Protein AF-A0A9D5YPJ3-F1 (afdb_monomer_lite)

Foldseek 3Di:
DDPDDCPCVVQWDAFPNDIDGCPPLLNQLLVLLLVLLVLLVQLLVFFDDPVLVVVNVVSSVLSVQVSCVSRPNHDHDLDLVVLVVLLVVLPVVLDDDDDDDDQQGSSLNSLLVSLVSLVVSLVSQVPDPPHDVSSNVSSVSVSSSSNSSSSSSSD

Secondary structure (DSSP, 8-state):
--S--STTTTSEEEETTEEEETTSHHHHHHHHHHHHHHHHHHHHHH--SHHHHHHHHHHHHHHHHHHHHHTTSS------HHHHHHHHHHHHHH-S--S-----SHHHHHHHHHHHHHHHHHHHHHT-TTS-HHHHHHHHHHHHHHHHHHHHHT-

Sequence (155 aa):
MKIYTKKGDEGYSDILKKRVRKDDEIFNLVGTIDKLSSSLNFARIEAEKTEIKEEILKLQKDLVSLNGFISGYSSFLCDVSFFEERIDYYTSEAGSFEGFSFAGTKAGAYIDFARCICREAERCAVGIDYIDIGVIKYLNRMSDYLYMLSKYVDM

pLDDT: mean 94.47, std 7.43, range [57.56, 98.88]

Structure (mmCIF, N/CA/C/O backbone):
data_AF-A0A9D5YPJ3-F1
#
_entry.id   AF-A0A9D5YPJ3-F1
#
loop_
_atom_site.group_PDB
_atom_site.id
_atom_site.type_symbol
_atom_site.label_atom_id
_atom_site.label_alt_id
_atom_site.label_comp_id
_atom_site.label_asym_id
_atom_site.label_entity_id
_atom_site.label_seq_id
_atom_site.pdbx_PDB_ins_code
_atom_site.Cartn_x
_atom_site.Cartn_y
_atom_site.Cartn_z
_atom_site.occupancy
_atom_site.B_iso_or_equiv
_atom_site.auth_seq_id
_a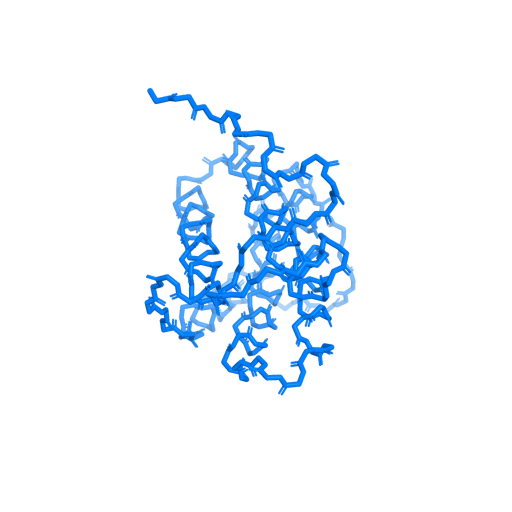tom_site.auth_comp_id
_atom_site.auth_asym_id
_atom_site.auth_atom_id
_atom_site.pdbx_PDB_model_num
ATOM 1 N N . MET A 1 1 ? 21.764 17.883 -0.459 1.00 69.50 1 MET A N 1
ATOM 2 C CA . MET A 1 1 ? 21.560 17.038 -1.659 1.00 69.50 1 MET A CA 1
ATOM 3 C C . MET A 1 1 ? 20.520 17.723 -2.541 1.00 69.50 1 MET A C 1
ATOM 5 O O . MET A 1 1 ? 19.502 18.132 -1.999 1.00 69.50 1 MET A O 1
ATOM 9 N N . LYS A 1 2 ? 20.771 17.954 -3.840 1.00 74.75 2 LYS A N 1
ATOM 10 C CA . LYS A 1 2 ? 19.738 18.520 -4.733 1.00 74.75 2 LYS A CA 1
ATOM 11 C C . LYS A 1 2 ? 18.737 17.420 -5.086 1.00 74.75 2 LYS A C 1
ATOM 13 O O . LYS A 1 2 ? 19.157 16.366 -5.546 1.00 74.75 2 LYS A O 1
ATOM 18 N N . ILE A 1 3 ? 17.451 17.680 -4.863 1.00 85.06 3 ILE A N 1
ATOM 19 C CA . ILE A 1 3 ? 16.375 16.712 -5.128 1.00 85.06 3 ILE A CA 1
ATOM 20 C C . ILE A 1 3 ? 16.050 16.651 -6.631 1.00 85.06 3 ILE A C 1
ATOM 22 O O . ILE A 1 3 ? 15.874 15.571 -7.182 1.00 85.06 3 ILE A O 1
ATOM 26 N N . TYR A 1 4 ? 16.025 17.791 -7.329 1.00 88.75 4 TYR A N 1
ATOM 27 C CA . TYR A 1 4 ? 15.744 17.830 -8.767 1.00 88.75 4 TYR A CA 1
ATOM 28 C C . TYR A 1 4 ? 17.015 17.609 -9.605 1.00 88.75 4 TYR A C 1
ATOM 30 O O . TYR A 1 4 ? 18.044 18.249 -9.382 1.00 88.75 4 TYR A O 1
ATOM 38 N N . THR A 1 5 ? 16.930 16.727 -10.607 1.00 91.31 5 THR A N 1
ATOM 39 C CA . THR A 1 5 ? 18.044 16.403 -11.524 1.00 91.31 5 THR A CA 1
ATOM 40 C C . THR A 1 5 ? 17.785 16.798 -12.977 1.00 91.31 5 THR A C 1
ATOM 42 O O . THR A 1 5 ? 18.719 16.768 -13.772 1.00 91.31 5 THR A O 1
ATOM 45 N N . LYS A 1 6 ? 16.537 17.143 -13.335 1.00 92.62 6 LYS A N 1
ATOM 46 C CA . LYS A 1 6 ? 16.052 17.403 -14.709 1.00 92.62 6 LYS A CA 1
ATOM 47 C C . LYS A 1 6 ? 16.157 16.229 -15.691 1.00 92.62 6 LYS A C 1
ATOM 49 O O . LYS A 1 6 ? 15.661 16.306 -16.807 1.00 92.62 6 LYS A O 1
ATOM 54 N N . LYS A 1 7 ? 16.729 15.090 -15.278 1.00 90.69 7 LYS A N 1
ATOM 55 C CA . LYS A 1 7 ? 16.824 13.886 -16.120 1.00 90.69 7 LYS A CA 1
ATOM 56 C C . LYS A 1 7 ? 15.455 13.337 -16.519 1.00 90.69 7 LYS A C 1
ATOM 58 O O . LYS A 1 7 ? 15.380 12.596 -17.485 1.00 90.69 7 LYS A O 1
ATOM 63 N N . GLY A 1 8 ? 14.398 13.645 -15.773 1.00 93.50 8 GLY A N 1
ATOM 64 C CA . GLY A 1 8 ? 13.050 13.162 -16.062 1.00 93.50 8 GLY A CA 1
ATOM 65 C C . GLY A 1 8 ? 12.190 14.100 -16.907 1.00 93.50 8 GLY A C 1
ATOM 66 O O . GLY A 1 8 ? 11.013 13.788 -17.096 1.00 93.50 8 GLY A O 1
ATOM 67 N N . ASP A 1 9 ? 12.729 15.235 -17.362 1.00 96.31 9 ASP A N 1
ATOM 68 C CA . ASP A 1 9 ? 11.954 16.293 -18.030 1.00 96.31 9 ASP A CA 1
ATOM 69 C C . ASP A 1 9 ? 11.493 15.868 -19.436 1.00 96.31 9 ASP A C 1
ATOM 71 O O . ASP A 1 9 ? 10.465 16.325 -19.918 1.00 96.31 9 ASP A O 1
ATOM 75 N N . GLU A 1 10 ? 12.187 14.908 -20.051 1.00 96.38 10 GLU A N 1
ATOM 76 C CA . GLU A 1 10 ? 11.818 14.306 -21.342 1.00 96.38 10 GLU A CA 1
ATOM 77 C C . GLU A 1 10 ? 10.742 13.207 -21.216 1.00 96.38 10 GLU A C 1
ATOM 79 O O . GLU A 1 10 ? 10.426 12.533 -22.192 1.00 96.38 10 GLU A O 1
ATOM 84 N N . GLY A 1 11 ? 10.193 12.983 -20.016 1.00 96.50 11 GLY A N 1
ATOM 85 C CA . GLY A 1 11 ? 9.154 11.972 -19.779 1.00 96.50 11 GLY A CA 1
ATOM 86 C C . GLY A 1 11 ? 9.674 10.557 -19.498 1.00 96.50 11 GLY A C 1
ATOM 87 O O . GLY A 1 11 ? 8.884 9.618 -19.462 1.00 96.50 11 GLY A O 1
ATOM 88 N N . TYR A 1 12 ? 10.976 10.396 -19.248 1.00 97.25 12 TYR A N 1
ATOM 89 C CA . TYR A 1 12 ? 11.615 9.112 -18.930 1.00 97.25 12 TYR A CA 1
ATOM 90 C C . TYR A 1 12 ? 12.088 9.053 -17.476 1.00 97.25 12 TYR A C 1
ATOM 92 O O . TYR A 1 12 ? 12.307 10.083 -16.836 1.00 97.25 12 TYR A O 1
ATOM 100 N N . SER A 1 13 ? 12.268 7.849 -16.948 1.00 96.06 13 SER A N 1
ATOM 101 C CA . SER A 1 13 ? 12.874 7.611 -15.640 1.00 96.06 13 SER A CA 1
ATOM 102 C C . SER A 1 13 ? 13.590 6.259 -15.618 1.00 96.06 13 SER A C 1
ATOM 104 O O . SER A 1 13 ? 13.344 5.401 -16.467 1.00 96.06 13 SER A O 1
ATOM 106 N N . ASP A 1 14 ? 14.509 6.091 -14.671 1.00 94.38 14 ASP A N 1
ATOM 107 C CA . ASP A 1 14 ? 15.318 4.881 -14.547 1.00 94.38 14 ASP A CA 1
ATOM 108 C C . ASP A 1 14 ? 14.695 3.939 -13.495 1.00 94.38 14 ASP A C 1
ATOM 110 O O . ASP A 1 14 ? 14.351 4.381 -12.400 1.00 94.38 14 ASP A O 1
ATOM 114 N N . ILE A 1 15 ? 14.542 2.653 -13.819 1.00 93.75 15 ILE A N 1
ATOM 115 C CA . ILE A 1 15 ? 14.041 1.585 -12.934 1.00 93.75 15 ILE A CA 1
ATOM 116 C C . ILE A 1 15 ? 14.581 0.231 -13.414 1.00 93.75 15 ILE A C 1
ATOM 118 O O . ILE A 1 15 ? 14.810 0.056 -14.610 1.00 93.75 15 ILE A O 1
ATOM 122 N N . LEU A 1 16 ? 14.853 -0.726 -12.515 1.00 88.50 16 LEU A N 1
ATOM 123 C CA . LEU A 1 16 ? 15.400 -2.046 -12.888 1.00 88.50 16 LEU A CA 1
ATOM 124 C C . LEU A 1 16 ? 16.660 -1.967 -13.781 1.00 88.50 16 LEU A C 1
ATOM 126 O O . LEU A 1 16 ? 16.867 -2.790 -14.673 1.00 88.50 16 LEU A O 1
ATOM 130 N N . LYS A 1 17 ? 17.509 -0.951 -13.558 1.00 88.12 17 LYS A N 1
ATOM 131 C CA . LYS A 1 17 ? 18.706 -0.639 -14.375 1.00 88.12 17 LYS A CA 1
ATOM 132 C C . LYS A 1 17 ? 18.406 -0.328 -15.854 1.00 88.12 17 LYS A C 1
ATOM 134 O O . LYS A 1 17 ? 19.312 -0.375 -16.684 1.00 88.12 17 LYS A O 1
ATOM 139 N N . LYS A 1 18 ? 17.161 0.005 -16.189 1.00 91.69 18 LYS A N 1
ATOM 140 C CA . LYS A 1 18 ? 16.709 0.425 -17.520 1.00 91.69 18 LYS A CA 1
ATOM 141 C C . LYS A 1 18 ? 16.131 1.833 -17.449 1.00 91.69 18 LYS A C 1
ATOM 143 O O . LYS A 1 18 ? 15.671 2.262 -16.398 1.00 91.69 18 LYS A O 1
ATOM 148 N N . ARG A 1 19 ? 16.134 2.537 -18.579 1.00 95.06 19 ARG A N 1
ATOM 149 C CA . ARG A 1 19 ? 15.486 3.840 -18.737 1.00 95.06 19 ARG A CA 1
ATOM 150 C C . ARG A 1 19 ? 14.233 3.661 -19.576 1.00 95.06 19 ARG A C 1
ATOM 152 O O . ARG A 1 19 ? 14.339 3.295 -20.744 1.00 95.06 19 ARG A O 1
ATOM 159 N N . VAL A 1 20 ? 13.070 3.893 -18.983 1.00 95.94 20 VAL A N 1
ATOM 160 C CA . VAL A 1 20 ? 11.764 3.684 -19.628 1.00 95.94 20 VAL A CA 1
ATOM 161 C C . VAL A 1 20 ? 10.901 4.935 -19.489 1.00 95.94 20 VAL A C 1
ATOM 163 O O . VAL A 1 20 ? 11.250 5.864 -18.752 1.00 95.94 20 VAL A O 1
ATOM 166 N N . ARG A 1 21 ? 9.814 5.019 -20.258 1.00 97.50 21 ARG A N 1
ATOM 167 C CA . ARG A 1 21 ? 8.886 6.151 -20.161 1.00 97.50 21 ARG A CA 1
ATOM 168 C C . ARG A 1 21 ? 8.161 6.115 -18.817 1.00 97.50 21 ARG A C 1
ATOM 170 O O . ARG A 1 21 ? 7.931 5.048 -18.267 1.00 97.50 21 ARG A O 1
ATOM 177 N N . LYS A 1 22 ? 7.776 7.276 -18.290 1.00 97.31 22 LYS A N 1
ATOM 178 C CA . LYS A 1 22 ? 7.065 7.384 -17.003 1.00 97.31 22 LYS A CA 1
ATOM 179 C C . LYS A 1 22 ? 5.649 6.794 -17.015 1.00 97.31 22 LYS A C 1
ATOM 181 O O . LYS A 1 22 ? 5.091 6.612 -15.942 1.00 97.31 22 LYS A O 1
ATOM 186 N N . ASP A 1 23 ? 5.080 6.536 -18.191 1.00 96.56 23 ASP A N 1
ATOM 187 C CA . ASP A 1 23 ? 3.781 5.879 -18.376 1.00 96.56 23 ASP A CA 1
ATOM 188 C C . ASP A 1 23 ? 3.883 4.353 -18.548 1.00 96.56 23 ASP A C 1
ATOM 190 O O . ASP A 1 23 ? 2.859 3.701 -18.743 1.00 96.56 23 ASP A O 1
ATOM 194 N N . ASP A 1 24 ? 5.090 3.782 -18.452 1.00 97.19 24 ASP A N 1
ATOM 195 C CA . ASP A 1 24 ? 5.299 2.333 -18.402 1.00 97.19 24 ASP A CA 1
ATOM 196 C C . ASP A 1 24 ? 4.539 1.709 -17.217 1.00 97.19 24 ASP A C 1
ATOM 198 O O . ASP A 1 24 ? 4.433 2.301 -16.136 1.00 97.19 24 ASP A O 1
ATOM 202 N N . GLU A 1 25 ? 4.014 0.499 -17.413 1.00 97.31 25 GLU A N 1
ATOM 203 C CA . GLU A 1 25 ? 3.199 -0.221 -16.430 1.00 97.31 25 GLU A CA 1
ATOM 204 C C . GLU A 1 25 ? 3.903 -0.356 -15.077 1.00 97.31 25 GLU A C 1
ATOM 206 O O . GLU A 1 25 ? 3.260 -0.212 -14.033 1.00 97.31 25 GLU A O 1
ATOM 211 N N . ILE A 1 26 ? 5.232 -0.519 -15.074 1.00 97.19 26 ILE A N 1
ATOM 212 C CA . ILE A 1 26 ? 6.004 -0.603 -13.831 1.00 97.19 26 ILE A CA 1
ATOM 213 C C . ILE A 1 26 ? 5.912 0.682 -13.004 1.00 97.19 26 ILE A C 1
ATOM 215 O O . ILE A 1 26 ? 5.817 0.616 -11.778 1.00 97.19 26 ILE A O 1
ATOM 219 N N . PHE A 1 27 ? 5.892 1.852 -13.653 1.00 97.62 27 PHE A N 1
ATOM 220 C CA . PHE A 1 27 ? 5.759 3.140 -12.974 1.00 97.62 27 PHE A CA 1
ATOM 221 C C . PHE A 1 27 ? 4.337 3.381 -12.478 1.00 97.62 27 PHE A C 1
ATOM 223 O O . PHE A 1 27 ? 4.170 3.948 -11.395 1.00 97.62 27 PHE A O 1
ATOM 230 N N . ASN A 1 28 ? 3.329 2.880 -13.196 1.00 97.75 28 ASN A N 1
ATOM 231 C CA . ASN A 1 28 ? 1.956 2.865 -12.694 1.00 97.75 28 ASN A CA 1
ATOM 232 C C . ASN A 1 28 ? 1.851 2.018 -11.418 1.00 97.75 28 ASN A C 1
ATOM 234 O O . ASN A 1 28 ? 1.246 2.467 -10.443 1.00 97.75 28 ASN A O 1
ATOM 238 N N . LEU A 1 29 ? 2.494 0.845 -11.372 1.00 98.50 29 LEU A N 1
ATOM 239 C CA . LEU A 1 29 ? 2.529 0.010 -10.171 1.00 98.50 29 LEU A CA 1
ATOM 240 C C . LEU A 1 29 ? 3.227 0.713 -8.999 1.00 98.50 29 LEU A C 1
ATOM 242 O O . LEU A 1 29 ? 2.599 0.918 -7.957 1.00 98.50 29 LEU A O 1
ATOM 246 N N . VAL A 1 30 ? 4.495 1.120 -9.152 1.00 97.94 30 VAL A N 1
ATOM 247 C CA . VAL A 1 30 ? 5.244 1.707 -8.022 1.00 97.94 30 VAL A CA 1
ATOM 248 C C . VAL A 1 30 ? 4.654 3.041 -7.563 1.00 97.94 30 VAL A C 1
ATOM 250 O O . VAL A 1 30 ? 4.639 3.333 -6.366 1.00 97.94 30 VAL A O 1
ATOM 253 N N . GLY A 1 31 ? 4.097 3.826 -8.491 1.00 98.44 31 GLY A N 1
ATOM 254 C CA . GLY A 1 31 ? 3.380 5.060 -8.178 1.00 98.44 31 GLY A CA 1
ATOM 255 C C . GLY A 1 31 ? 2.071 4.802 -7.431 1.00 98.44 31 GLY A C 1
ATOM 256 O O . GLY A 1 31 ? 1.739 5.531 -6.498 1.00 98.44 31 GLY A O 1
ATOM 257 N N . THR A 1 32 ? 1.342 3.736 -7.771 1.00 98.81 32 THR A N 1
ATOM 258 C CA . THR A 1 32 ? 0.104 3.373 -7.061 1.00 98.81 32 THR A CA 1
ATOM 259 C C . THR A 1 32 ? 0.392 2.829 -5.661 1.00 98.81 32 THR A C 1
ATOM 261 O O . THR A 1 32 ? -0.338 3.151 -4.724 1.00 98.81 32 THR A O 1
ATOM 264 N N . ILE A 1 33 ? 1.485 2.082 -5.475 1.00 98.75 33 ILE A N 1
ATOM 265 C CA . ILE A 1 33 ? 1.956 1.650 -4.148 1.00 98.75 33 ILE A CA 1
ATOM 266 C C . ILE A 1 33 ? 2.396 2.853 -3.295 1.00 98.75 33 ILE A C 1
ATOM 268 O O . ILE A 1 33 ? 2.081 2.916 -2.105 1.00 98.75 33 ILE A O 1
ATOM 272 N N . ASP A 1 34 ? 3.063 3.844 -3.889 1.00 98.62 34 ASP A N 1
ATOM 273 C CA . ASP A 1 34 ? 3.437 5.082 -3.190 1.00 98.62 34 ASP A CA 1
ATOM 274 C C . ASP A 1 34 ? 2.200 5.905 -2.781 1.00 98.62 34 ASP A C 1
ATOM 276 O O . ASP A 1 34 ? 2.079 6.373 -1.642 1.00 98.62 34 ASP A O 1
ATOM 280 N N . LYS A 1 35 ? 1.207 5.983 -3.678 1.00 98.81 35 LYS A N 1
ATOM 281 C CA . LYS A 1 35 ? -0.116 6.563 -3.407 1.00 98.81 35 LYS A CA 1
ATOM 282 C C . LYS A 1 35 ? -0.822 5.838 -2.258 1.00 98.81 35 LYS A C 1
ATOM 284 O O . LYS A 1 35 ? -1.375 6.501 -1.380 1.00 98.81 35 LYS A O 1
ATOM 289 N N . LEU A 1 36 ? -0.772 4.503 -2.221 1.00 98.81 36 LEU A N 1
ATOM 290 C CA . LEU A 1 36 ? -1.328 3.698 -1.130 1.00 98.81 36 LEU A CA 1
ATOM 291 C C . LEU A 1 36 ? -0.671 4.056 0.208 1.00 98.81 36 LEU A C 1
ATOM 293 O O . LEU A 1 36 ? -1.372 4.413 1.156 1.00 98.81 36 LEU A O 1
ATOM 297 N N . SER A 1 37 ? 0.662 4.021 0.269 1.00 98.56 37 SER A N 1
ATOM 298 C CA . SER A 1 37 ? 1.421 4.331 1.488 1.00 98.56 37 SER A CA 1
ATOM 299 C C . SER A 1 37 ? 1.139 5.748 1.996 1.00 98.56 37 SER A C 1
ATOM 301 O O . SER A 1 37 ? 0.917 5.964 3.190 1.00 98.56 37 SER A O 1
ATOM 303 N N . SER A 1 38 ? 1.053 6.715 1.081 1.00 98.38 38 SER A N 1
ATOM 304 C CA . SER A 1 38 ? 0.695 8.098 1.402 1.00 98.38 38 SER A CA 1
ATOM 305 C C . SER A 1 38 ? -0.737 8.216 1.931 1.00 98.38 38 SER A C 1
ATOM 307 O O . SER A 1 38 ? -0.971 8.899 2.928 1.00 98.38 38 SER A O 1
ATOM 309 N N . SER A 1 39 ? -1.697 7.519 1.311 1.00 98.56 39 SER A N 1
ATOM 310 C CA . SER A 1 39 ? -3.110 7.561 1.712 1.00 98.56 39 SER A CA 1
ATOM 311 C C . SER A 1 39 ? -3.352 7.004 3.119 1.00 98.56 39 SER A C 1
ATOM 313 O O . SER A 1 39 ? -4.154 7.553 3.874 1.00 98.56 39 SER A O 1
ATOM 315 N N . LEU A 1 40 ? -2.589 5.983 3.518 1.00 98.56 40 LEU A N 1
ATOM 316 C CA . LEU A 1 40 ? -2.647 5.398 4.858 1.00 98.56 40 LEU A CA 1
ATOM 317 C C . LEU A 1 40 ? -2.277 6.398 5.962 1.00 98.56 40 LEU A C 1
ATOM 319 O O . LEU A 1 40 ? -2.741 6.270 7.095 1.00 98.56 40 LEU A O 1
ATOM 323 N N . ASN A 1 41 ? -1.493 7.434 5.651 1.00 98.25 41 ASN A N 1
ATOM 324 C CA . ASN A 1 41 ? -1.124 8.433 6.647 1.00 98.25 41 ASN A CA 1
ATOM 325 C C . ASN A 1 41 ? -2.334 9.231 7.159 1.00 98.25 41 ASN A C 1
ATOM 327 O O . ASN A 1 41 ? -2.354 9.607 8.329 1.00 98.25 41 ASN A O 1
ATOM 331 N N . PHE A 1 42 ? -3.351 9.461 6.320 1.00 98.19 42 PHE A N 1
ATOM 332 C CA . PHE A 1 42 ? -4.578 10.137 6.754 1.00 98.19 42 PHE A CA 1
ATOM 333 C C . PHE A 1 42 ? -5.307 9.320 7.825 1.00 98.19 42 PHE A C 1
ATOM 335 O O . PHE A 1 42 ? -5.656 9.855 8.874 1.00 98.19 42 PHE A O 1
ATOM 342 N N . ALA A 1 43 ? -5.435 8.006 7.616 1.00 97.88 43 ALA A N 1
ATOM 343 C CA . ALA A 1 43 ? -5.994 7.099 8.614 1.00 97.88 43 ALA A CA 1
ATOM 344 C C . ALA A 1 43 ? -5.174 7.094 9.909 1.00 97.88 43 ALA A C 1
ATOM 346 O O . ALA A 1 43 ? -5.730 7.158 11.000 1.00 97.88 43 ALA A O 1
ATOM 347 N N . ARG A 1 44 ? -3.842 7.067 9.796 1.00 98.25 44 ARG A N 1
ATOM 348 C CA . ARG A 1 44 ? -2.938 7.046 10.953 1.00 98.25 44 ARG A CA 1
ATOM 349 C C . ARG A 1 44 ? -3.041 8.299 11.824 1.00 98.25 44 ARG A C 1
ATOM 351 O O . ARG A 1 44 ? -2.900 8.200 13.042 1.00 98.25 44 ARG A O 1
ATOM 358 N N . ILE A 1 45 ? -3.240 9.467 11.214 1.00 98.06 45 ILE A N 1
ATOM 359 C CA . ILE A 1 45 ? -3.412 10.732 11.940 1.00 98.06 45 ILE A CA 1
ATOM 360 C C . ILE A 1 45 ? -4.730 10.725 12.722 1.00 98.06 45 ILE A C 1
ATOM 362 O O . ILE A 1 45 ? -4.733 11.112 13.888 1.00 98.06 45 ILE A O 1
ATOM 366 N N . GLU A 1 46 ? -5.814 10.256 12.100 1.00 97.94 46 GLU A N 1
ATOM 367 C CA . GLU A 1 46 ? -7.151 10.247 12.709 1.00 97.94 46 GLU A CA 1
ATOM 368 C C . GLU A 1 46 ? -7.393 9.079 13.672 1.00 97.94 46 GLU A C 1
ATOM 370 O O . GLU A 1 46 ? -8.314 9.147 14.478 1.00 97.94 46 GLU A O 1
ATOM 375 N N . ALA A 1 47 ? -6.609 8.001 13.596 1.00 96.69 47 ALA A N 1
ATOM 376 C CA . ALA A 1 47 ? -6.760 6.866 14.499 1.00 96.69 47 ALA A CA 1
ATOM 377 C C . ALA A 1 47 ? -6.615 7.307 15.967 1.00 96.69 47 ALA A C 1
ATOM 379 O O . ALA A 1 47 ? -5.744 8.109 16.313 1.00 96.69 47 ALA A O 1
ATOM 380 N N . GLU A 1 48 ? -7.432 6.754 16.858 1.00 94.62 48 GLU A N 1
ATOM 381 C CA . GLU A 1 48 ? -7.350 7.061 18.291 1.00 94.62 48 GLU A CA 1
ATOM 382 C C . GLU A 1 48 ? -6.403 6.096 19.010 1.00 94.62 48 GLU A C 1
ATOM 384 O O . GLU A 1 48 ? -5.493 6.522 19.726 1.00 94.62 48 GLU A O 1
ATOM 389 N N . LYS A 1 49 ? -6.566 4.792 18.754 1.00 95.75 49 LYS A N 1
ATOM 390 C CA . LYS A 1 49 ? -5.799 3.720 19.398 1.00 95.75 49 LYS A CA 1
ATOM 391 C C . LYS A 1 49 ? -4.355 3.674 18.875 1.00 95.75 49 LYS A C 1
ATOM 393 O O . LYS A 1 49 ? -4.119 3.630 17.666 1.00 95.75 49 LYS A O 1
ATOM 398 N N . THR A 1 50 ? -3.378 3.640 19.786 1.00 97.25 50 THR A N 1
ATOM 399 C CA . THR A 1 50 ? -1.943 3.565 19.445 1.00 97.25 50 THR A CA 1
ATOM 400 C C . THR A 1 50 ? -1.604 2.314 18.637 1.00 97.25 50 THR A C 1
ATOM 402 O O . THR A 1 50 ? -0.867 2.421 17.661 1.00 97.25 50 THR A O 1
ATOM 405 N N . GLU A 1 51 ? -2.203 1.168 18.974 1.00 97.06 51 GLU A N 1
ATOM 406 C CA . GLU A 1 51 ? -2.023 -0.098 18.245 1.00 97.06 51 GLU A CA 1
ATOM 407 C C . GLU A 1 51 ? -2.311 0.062 16.742 1.00 97.06 51 GLU A C 1
ATOM 409 O O . GLU A 1 51 ? -1.505 -0.325 15.900 1.00 97.06 51 GLU A O 1
ATOM 414 N N . ILE A 1 52 ? -3.390 0.767 16.390 1.00 97.44 52 ILE A N 1
ATOM 415 C CA . ILE A 1 52 ? -3.785 0.993 14.998 1.00 97.44 52 ILE A CA 1
ATOM 416 C C . ILE A 1 52 ? -2.795 1.918 14.289 1.00 97.44 52 ILE A C 1
ATOM 418 O O . ILE A 1 52 ? -2.459 1.706 13.124 1.00 97.44 52 ILE A O 1
ATOM 422 N N . LYS A 1 53 ? -2.262 2.928 14.986 1.00 98.50 53 LYS A N 1
ATOM 423 C CA . LYS A 1 53 ? -1.226 3.810 14.423 1.00 98.50 53 LYS A CA 1
ATOM 424 C C . LYS A 1 53 ? 0.064 3.065 14.116 1.00 98.50 53 LYS A C 1
ATOM 426 O O . LYS A 1 53 ? 0.751 3.419 13.153 1.00 98.50 53 LYS A O 1
ATOM 431 N N . GLU A 1 54 ? 0.421 2.107 14.961 1.00 98.44 54 GLU A N 1
ATOM 432 C CA . GLU A 1 54 ? 1.616 1.284 14.811 1.00 98.44 54 GLU A CA 1
ATOM 433 C C . GLU A 1 54 ? 1.450 0.271 13.683 1.00 98.44 54 GLU A C 1
ATOM 435 O O . GLU A 1 54 ? 2.343 0.164 12.840 1.00 98.44 54 GLU A O 1
ATOM 440 N N . GLU A 1 55 ? 0.291 -0.383 13.595 1.00 98.31 55 GLU A N 1
ATOM 441 C CA . GLU A 1 55 ? -0.031 -1.270 12.479 1.00 98.31 55 GLU A CA 1
ATOM 442 C C . GLU A 1 55 ? -0.023 -0.516 11.148 1.00 98.31 55 GLU A C 1
ATOM 444 O O . GLU A 1 55 ? 0.687 -0.918 10.229 1.00 98.31 55 GLU A O 1
ATOM 449 N N . ILE A 1 56 ? -0.691 0.641 11.049 1.00 98.62 56 ILE A N 1
ATOM 450 C CA . ILE A 1 56 ? -0.664 1.446 9.819 1.00 98.62 56 ILE A CA 1
ATOM 451 C C . ILE A 1 56 ? 0.770 1.880 9.473 1.00 98.62 56 ILE A C 1
ATOM 453 O O . ILE A 1 56 ? 1.171 1.821 8.310 1.00 98.62 56 ILE A O 1
ATOM 457 N N . LEU A 1 57 ? 1.580 2.273 10.462 1.00 98.56 57 LEU A N 1
ATOM 458 C CA . LEU A 1 57 ? 2.982 2.626 10.221 1.00 98.56 57 LEU A CA 1
ATOM 459 C C . LEU A 1 57 ? 3.800 1.434 9.704 1.00 98.56 57 LEU A C 1
ATOM 461 O O . LEU A 1 57 ? 4.671 1.623 8.852 1.00 98.56 57 LEU A O 1
ATOM 465 N N . LYS A 1 58 ? 3.541 0.222 10.209 1.00 98.38 58 LYS A N 1
ATOM 466 C CA . LYS A 1 58 ? 4.143 -1.010 9.685 1.00 98.38 58 LYS A CA 1
ATOM 467 C C . LYS A 1 58 ? 3.788 -1.179 8.208 1.00 98.38 58 LYS A C 1
ATOM 469 O O . LYS A 1 58 ? 4.701 -1.311 7.401 1.00 98.38 58 LYS A O 1
ATOM 474 N N . LEU A 1 59 ? 2.509 -1.058 7.839 1.00 98.44 59 LEU A N 1
ATOM 475 C CA . LEU A 1 59 ? 2.073 -1.147 6.437 1.00 98.44 59 LEU A CA 1
ATOM 476 C C . LEU A 1 59 ? 2.800 -0.140 5.543 1.00 98.44 59 LEU A C 1
ATOM 478 O O . LEU A 1 59 ? 3.274 -0.497 4.471 1.00 98.44 59 LEU A O 1
ATOM 482 N N . GLN A 1 60 ? 2.928 1.115 5.981 1.00 98.69 60 GLN A N 1
ATOM 483 C CA . GLN A 1 60 ? 3.628 2.145 5.208 1.00 98.69 60 GLN A CA 1
ATOM 484 C C . GLN A 1 60 ? 5.101 1.782 4.969 1.00 98.69 60 GLN A C 1
ATOM 486 O O . GLN A 1 60 ? 5.606 1.954 3.858 1.00 98.69 60 GLN A O 1
ATOM 491 N N . LYS A 1 61 ? 5.790 1.252 5.989 1.00 98.31 61 LYS A N 1
ATOM 492 C CA . LYS A 1 61 ? 7.180 0.780 5.869 1.00 98.31 61 LYS A CA 1
ATOM 493 C C . LYS A 1 61 ? 7.294 -0.429 4.941 1.00 98.31 61 LYS A C 1
ATOM 495 O O . LYS A 1 61 ? 8.218 -0.478 4.124 1.00 98.31 61 LYS A O 1
ATOM 500 N N . ASP A 1 62 ? 6.354 -1.363 5.037 1.00 98.31 62 ASP A N 1
ATOM 501 C CA . ASP A 1 62 ? 6.301 -2.539 4.173 1.00 98.31 62 ASP A CA 1
ATOM 502 C C . ASP A 1 62 ? 6.090 -2.124 2.710 1.00 98.31 62 ASP A C 1
ATOM 504 O O . ASP A 1 62 ? 6.824 -2.577 1.840 1.00 98.31 62 ASP A O 1
ATOM 508 N N . LEU A 1 63 ? 5.184 -1.180 2.430 1.00 98.62 63 LEU A N 1
ATOM 509 C CA . LEU A 1 63 ? 4.938 -0.663 1.076 1.00 98.62 63 LEU A CA 1
ATOM 510 C C . LEU A 1 63 ? 6.146 0.070 0.478 1.00 98.62 63 LEU A C 1
ATOM 512 O O . LEU A 1 63 ? 6.435 -0.087 -0.707 1.00 98.62 63 LEU A O 1
ATOM 516 N N . VAL A 1 64 ? 6.888 0.837 1.284 1.00 98.00 64 VAL A N 1
ATOM 517 C CA . VAL A 1 64 ? 8.154 1.452 0.840 1.00 98.00 64 VAL A CA 1
ATOM 518 C C . VAL A 1 64 ? 9.179 0.373 0.480 1.00 98.00 64 VAL A C 1
ATOM 520 O O . VAL A 1 64 ? 9.862 0.476 -0.540 1.00 98.00 64 VAL A O 1
ATOM 523 N N . SER A 1 65 ? 9.259 -0.683 1.288 1.00 98.12 65 SER A N 1
ATOM 524 C CA . SER A 1 65 ? 10.185 -1.799 1.069 1.00 98.12 65 SER A CA 1
ATOM 525 C C . SER A 1 65 ? 9.788 -2.639 -0.152 1.00 98.12 65 SER A C 1
ATOM 527 O O . SER A 1 65 ? 10.652 -3.025 -0.941 1.00 98.12 65 SER A O 1
ATOM 529 N N . LEU A 1 66 ? 8.485 -2.843 -0.358 1.00 98.25 66 LEU A N 1
ATOM 530 C CA . LEU A 1 66 ? 7.900 -3.477 -1.535 1.00 98.25 66 LEU A CA 1
ATOM 531 C C . LEU A 1 66 ? 8.220 -2.682 -2.808 1.00 98.25 66 LEU A C 1
ATOM 533 O O . LEU A 1 66 ? 8.651 -3.266 -3.798 1.00 98.25 66 LEU A O 1
ATOM 537 N N . ASN A 1 67 ? 8.109 -1.351 -2.773 1.00 97.69 67 ASN A N 1
ATOM 538 C CA . ASN A 1 67 ? 8.532 -0.494 -3.886 1.00 97.69 67 ASN A CA 1
ATOM 539 C C . ASN A 1 67 ? 10.031 -0.625 -4.187 1.00 97.69 67 ASN A C 1
ATOM 541 O O . ASN A 1 67 ? 10.422 -0.701 -5.356 1.00 97.69 67 ASN A O 1
ATOM 545 N N . GLY A 1 68 ? 10.871 -0.688 -3.150 1.00 97.12 68 GLY A N 1
ATOM 546 C CA . GLY A 1 68 ? 12.302 -0.957 -3.298 1.00 97.12 68 GLY A CA 1
ATOM 547 C C . GLY A 1 68 ? 12.579 -2.306 -3.967 1.00 97.12 68 GLY A C 1
ATOM 548 O O . GLY A 1 68 ? 13.442 -2.388 -4.844 1.00 97.12 68 GLY A O 1
ATOM 549 N N . PHE A 1 69 ? 11.804 -3.335 -3.621 1.00 97.00 69 PHE A N 1
ATOM 550 C CA . PHE A 1 69 ? 11.885 -4.664 -4.226 1.00 97.00 69 PHE A CA 1
ATOM 551 C C . PHE A 1 69 ? 11.464 -4.677 -5.694 1.00 97.00 69 PHE A C 1
ATOM 553 O O . PHE A 1 69 ? 12.250 -5.091 -6.545 1.00 97.00 69 PHE A O 1
ATOM 560 N N . ILE A 1 70 ? 10.290 -4.130 -6.015 1.00 96.75 70 ILE A N 1
ATOM 561 C CA . ILE A 1 70 ? 9.772 -4.042 -7.391 1.00 96.75 70 ILE A CA 1
ATOM 562 C C . ILE A 1 70 ? 10.716 -3.227 -8.289 1.00 96.75 70 ILE A C 1
ATOM 564 O O . ILE A 1 70 ? 10.899 -3.540 -9.463 1.00 96.75 70 ILE A O 1
ATOM 568 N N . SER A 1 71 ? 11.371 -2.208 -7.731 1.00 95.50 71 SER A N 1
ATOM 569 C CA . SER A 1 71 ? 12.336 -1.371 -8.455 1.00 95.50 71 SER A CA 1
ATOM 570 C C . SER A 1 71 ? 13.726 -2.013 -8.614 1.00 95.50 71 SER A C 1
ATOM 572 O O . SER A 1 71 ? 14.570 -1.475 -9.339 1.00 95.50 71 SER A O 1
ATOM 574 N N . GLY A 1 72 ? 13.979 -3.149 -7.953 1.00 93.69 72 GLY A N 1
ATOM 575 C CA . GLY A 1 72 ? 15.246 -3.887 -7.989 1.00 93.69 72 GLY A CA 1
ATOM 576 C C . GLY A 1 72 ? 16.352 -3.337 -7.081 1.00 93.69 72 GLY A C 1
ATOM 577 O O . GLY A 1 72 ? 17.529 -3.587 -7.347 1.00 93.69 72 GLY A O 1
ATOM 578 N N . TYR A 1 73 ? 16.003 -2.572 -6.041 1.00 90.81 73 TYR A N 1
ATOM 579 C CA . TYR A 1 73 ? 16.954 -1.964 -5.099 1.00 90.81 73 TYR A CA 1
ATOM 580 C C . TYR A 1 73 ? 17.111 -2.730 -3.781 1.00 90.81 73 TYR A C 1
ATOM 582 O O . TYR A 1 73 ? 18.157 -2.617 -3.142 1.00 90.81 73 TYR A O 1
ATOM 590 N N . SER A 1 74 ? 16.103 -3.494 -3.363 1.00 92.50 74 SER A N 1
ATOM 591 C CA . SER A 1 74 ? 16.111 -4.228 -2.092 1.00 92.50 74 SER A CA 1
ATOM 592 C C . SER A 1 74 ? 15.459 -5.600 -2.223 1.00 92.50 74 SER A C 1
ATOM 594 O O . SER A 1 74 ? 14.754 -5.881 -3.184 1.00 92.50 74 SER A O 1
ATOM 596 N N . SER A 1 75 ? 15.683 -6.468 -1.242 1.00 93.12 75 SER A N 1
ATOM 597 C CA . SER A 1 75 ? 14.865 -7.664 -1.044 1.00 93.12 75 SER A CA 1
ATOM 598 C C . SER A 1 75 ? 13.634 -7.316 -0.210 1.00 93.12 75 SER A C 1
ATOM 600 O O . SER A 1 75 ? 13.739 -6.538 0.739 1.00 93.12 75 SER A O 1
ATOM 602 N N . PHE A 1 76 ? 12.499 -7.938 -0.508 1.00 96.50 76 PHE A N 1
ATOM 603 C CA . PHE A 1 76 ? 11.308 -7.888 0.331 1.00 96.50 76 PHE A CA 1
ATOM 604 C C . PHE A 1 76 ? 10.684 -9.279 0.382 1.00 96.50 76 PHE A C 1
ATOM 606 O O . PHE A 1 76 ? 10.526 -9.925 -0.653 1.00 96.50 76 PHE A O 1
ATOM 613 N N . LEU A 1 77 ? 10.362 -9.751 1.585 1.00 95.12 77 LEU A N 1
ATOM 614 C CA . LEU A 1 77 ? 9.644 -11.006 1.754 1.00 95.12 77 LEU A CA 1
ATOM 615 C C . LEU A 1 77 ? 8.148 -10.704 1.704 1.00 95.12 77 LEU A C 1
ATOM 617 O O . LEU A 1 77 ? 7.624 -10.041 2.593 1.00 95.12 77 LEU A O 1
ATOM 621 N N . CYS A 1 78 ? 7.470 -11.208 0.675 1.00 95.62 78 CYS A N 1
ATOM 622 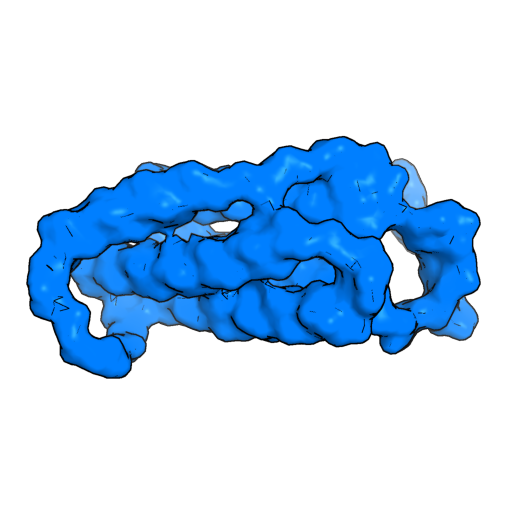C CA . CYS A 1 78 ? 6.020 -11.083 0.521 1.00 95.62 78 CYS A CA 1
ATOM 623 C C . CYS A 1 78 ? 5.269 -12.054 1.453 1.00 95.62 78 CYS A C 1
ATOM 625 O O . CYS A 1 78 ? 4.501 -12.897 0.992 1.00 95.62 78 CYS A O 1
ATOM 627 N N . ASP A 1 79 ? 5.535 -11.967 2.756 1.00 96.88 79 ASP A N 1
ATOM 628 C CA . ASP A 1 79 ? 4.865 -12.756 3.788 1.00 96.88 79 ASP A CA 1
ATOM 629 C C . ASP A 1 79 ? 3.501 -12.150 4.133 1.00 96.88 79 ASP A C 1
ATOM 631 O O . ASP A 1 79 ? 3.388 -10.966 4.444 1.00 96.88 79 ASP A O 1
ATOM 635 N N . VAL A 1 80 ? 2.462 -12.978 4.072 1.00 98.31 80 VAL A N 1
ATOM 636 C CA . VAL A 1 80 ? 1.071 -12.584 4.320 1.00 98.31 80 VAL A CA 1
ATOM 637 C C . VAL A 1 80 ? 0.574 -12.990 5.706 1.00 98.31 80 VAL A C 1
ATOM 639 O O . VAL A 1 80 ? -0.534 -12.602 6.072 1.00 98.31 80 VAL A O 1
ATOM 642 N N . SER A 1 81 ? 1.390 -13.705 6.488 1.00 98.12 81 SER A N 1
ATOM 643 C CA . SER A 1 81 ? 0.998 -14.277 7.784 1.00 98.12 81 SER A CA 1
ATOM 644 C C . SER A 1 81 ? 0.484 -13.206 8.746 1.00 98.12 81 SER A C 1
ATOM 646 O O . SER A 1 81 ? -0.566 -13.370 9.356 1.00 98.12 81 SER A O 1
ATOM 648 N N . PHE A 1 82 ? 1.148 -12.044 8.788 1.00 97.88 82 PHE A N 1
ATOM 649 C CA . PHE A 1 82 ? 0.687 -10.905 9.587 1.00 97.88 82 PHE A CA 1
ATOM 650 C C . PHE A 1 82 ? -0.744 -10.476 9.230 1.00 97.88 82 PHE A C 1
ATOM 652 O O . PHE A 1 82 ? -1.536 -10.174 10.116 1.00 97.88 82 PHE A O 1
ATOM 659 N N . PHE A 1 83 ? -1.092 -10.429 7.942 1.00 98.50 83 PHE A N 1
ATOM 660 C CA . PHE A 1 83 ? -2.439 -10.035 7.535 1.00 98.50 83 PHE A CA 1
ATOM 661 C C . PHE A 1 83 ? -3.468 -11.079 7.937 1.00 98.50 83 PHE A C 1
ATOM 663 O O . PHE A 1 83 ? -4.513 -10.711 8.455 1.00 98.50 83 PHE A O 1
ATOM 670 N N . GLU A 1 84 ? -3.164 -12.356 7.719 1.00 98.38 84 GLU A N 1
ATOM 671 C CA . GLU A 1 84 ? -4.056 -13.472 8.042 1.00 98.38 84 GLU A CA 1
ATOM 672 C C . GLU A 1 84 ? -4.337 -13.524 9.551 1.00 98.38 84 GLU A C 1
ATOM 674 O O . GLU A 1 84 ? -5.496 -13.477 9.956 1.00 98.38 84 GLU A O 1
ATOM 679 N N . GLU A 1 85 ? -3.297 -13.446 10.386 1.00 98.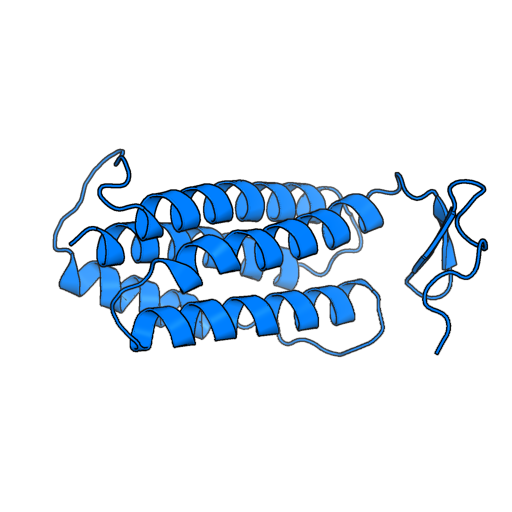12 85 GLU A N 1
ATOM 680 C CA . GLU A 1 85 ? -3.433 -13.416 11.849 1.00 98.12 85 GLU A CA 1
ATOM 681 C C . GLU A 1 85 ? -4.270 -12.226 12.347 1.00 98.12 85 GLU A C 1
ATOM 683 O O . GLU A 1 85 ? -5.091 -12.362 13.259 1.00 98.12 85 GLU A O 1
ATOM 688 N N . ARG A 1 86 ? -4.085 -11.033 11.763 1.00 97.44 86 ARG A N 1
ATOM 689 C CA . ARG A 1 86 ? -4.856 -9.845 12.161 1.00 97.44 86 ARG A CA 1
ATOM 690 C C . ARG A 1 86 ? -6.289 -9.870 11.637 1.00 97.44 86 ARG A C 1
ATOM 692 O O . ARG A 1 86 ? -7.179 -9.412 12.347 1.00 97.44 86 ARG A O 1
ATOM 699 N N . ILE A 1 87 ? -6.523 -10.403 10.438 1.00 96.56 87 ILE A N 1
ATOM 700 C CA . ILE A 1 87 ? -7.873 -10.621 9.900 1.00 96.56 87 ILE A CA 1
ATOM 701 C C . ILE A 1 87 ? -8.650 -11.545 10.836 1.00 96.56 87 ILE A C 1
ATOM 703 O O . ILE A 1 87 ? -9.766 -11.198 11.221 1.00 96.56 87 ILE A O 1
ATOM 707 N N . ASP A 1 88 ? -8.054 -12.666 11.246 1.00 95.88 88 ASP A N 1
ATOM 708 C CA . ASP A 1 88 ? -8.688 -13.620 12.158 1.00 95.88 88 ASP A CA 1
ATOM 709 C C . ASP A 1 88 ? -9.027 -12.961 13.502 1.00 95.88 88 ASP A C 1
ATOM 711 O O . ASP A 1 88 ? -10.158 -13.068 13.981 1.00 95.88 88 ASP A O 1
ATOM 715 N N . TYR A 1 89 ? -8.088 -12.193 14.064 1.00 95.75 89 TYR A N 1
ATOM 716 C CA . TYR A 1 89 ? -8.309 -11.433 15.296 1.00 95.75 89 TYR A CA 1
ATOM 717 C C . TYR A 1 89 ? -9.446 -10.403 15.170 1.00 95.75 89 TYR A C 1
ATOM 719 O O . TYR A 1 89 ? -10.359 -10.372 15.994 1.00 95.75 89 TYR A O 1
ATOM 727 N N . TYR A 1 90 ? -9.439 -9.560 14.133 1.00 93.62 90 TYR A N 1
ATOM 728 C CA . TYR A 1 90 ? -10.497 -8.560 13.954 1.00 93.62 90 TYR A CA 1
ATOM 729 C C . TYR A 1 90 ? -11.853 -9.198 13.674 1.00 93.62 90 TYR A C 1
ATOM 731 O O . TYR A 1 90 ? -12.875 -8.667 14.099 1.00 93.62 90 TYR A O 1
ATOM 739 N N . THR A 1 91 ? -11.870 -10.347 13.000 1.00 91.56 91 THR A N 1
ATOM 740 C CA . THR A 1 91 ? -13.095 -11.115 12.768 1.00 91.56 91 THR A CA 1
ATOM 741 C C . THR A 1 91 ? -13.656 -11.653 14.083 1.00 91.56 91 THR A C 1
ATOM 743 O O . THR A 1 91 ? -14.865 -11.582 14.296 1.00 91.56 91 THR A O 1
ATOM 746 N N . SER A 1 92 ? -12.805 -12.133 15.002 1.00 92.12 92 SER A N 1
ATOM 747 C CA . SER A 1 92 ? -13.272 -12.588 16.318 1.00 92.12 92 SER A CA 1
ATOM 748 C C . SER A 1 92 ? -13.814 -11.453 17.188 1.00 92.12 92 SER A C 1
ATOM 750 O O . SER A 1 92 ? -14.798 -11.661 17.893 1.00 92.12 92 SER A O 1
ATOM 752 N N . GLU A 1 93 ? -13.223 -10.258 17.107 1.00 89.88 93 GLU A N 1
ATOM 753 C CA . GLU A 1 93 ? -13.680 -9.086 17.869 1.00 89.88 93 GLU A CA 1
ATOM 754 C C . GLU A 1 93 ? -14.958 -8.463 17.284 1.00 89.88 93 GLU A C 1
ATOM 756 O O . GLU A 1 93 ? -15.820 -8.006 18.030 1.00 89.88 93 GLU A O 1
ATOM 761 N N . ALA A 1 94 ? -15.108 -8.455 15.953 1.00 80.69 94 ALA A N 1
ATOM 762 C CA . ALA A 1 94 ? -16.252 -7.837 15.279 1.00 80.69 94 ALA A CA 1
ATOM 763 C C . ALA A 1 94 ? -17.549 -8.658 15.361 1.00 80.69 94 ALA A C 1
ATOM 765 O O . ALA A 1 94 ? -18.636 -8.129 15.114 1.00 80.69 94 ALA A O 1
ATOM 766 N N . GLY A 1 95 ? -17.457 -9.944 15.709 1.00 76.38 95 GLY A N 1
ATOM 767 C CA . GLY A 1 95 ? -18.590 -10.864 15.652 1.00 76.38 95 GLY A CA 1
ATOM 768 C C . GLY A 1 95 ? -19.028 -11.169 14.214 1.00 76.38 95 GLY A C 1
ATOM 769 O O . GLY A 1 95 ? -18.310 -10.919 13.247 1.00 76.38 95 GLY A O 1
ATOM 770 N N . SER A 1 96 ? -20.217 -11.757 14.048 1.00 65.44 96 SER A N 1
ATOM 771 C CA . SER A 1 96 ? -20.724 -12.120 12.720 1.00 65.44 96 SER A CA 1
ATOM 772 C C . SER A 1 96 ? -21.159 -10.875 11.945 1.00 65.44 96 SER A C 1
ATOM 774 O O . SER A 1 96 ? -22.199 -10.287 12.249 1.00 65.44 96 SER A O 1
ATOM 776 N N . PHE A 1 97 ? -20.395 -10.504 10.921 1.00 63.97 97 PHE A N 1
ATOM 777 C CA . PHE A 1 97 ? -20.759 -9.448 9.984 1.00 63.97 97 PHE A CA 1
ATOM 778 C C . PHE A 1 97 ? -20.993 -10.039 8.588 1.00 63.97 97 PHE A C 1
ATOM 780 O O . PHE A 1 97 ? -20.098 -10.653 8.012 1.00 63.97 97 PHE A O 1
ATOM 787 N N . GLU A 1 98 ? -22.185 -9.827 8.027 1.00 57.56 98 GLU A N 1
ATOM 788 C CA . GLU A 1 98 ? -22.494 -10.148 6.632 1.00 57.56 98 GLU A CA 1
ATOM 789 C C . GLU A 1 98 ? -22.900 -8.868 5.887 1.00 57.56 98 GLU A C 1
ATOM 791 O O . GLU A 1 98 ? -23.831 -8.172 6.292 1.00 57.56 98 GLU A O 1
ATOM 796 N N . GLY A 1 99 ? -22.228 -8.566 4.770 1.00 66.75 99 GLY A N 1
ATOM 797 C CA . GLY A 1 99 ? -22.696 -7.576 3.794 1.00 66.75 99 GLY A CA 1
ATOM 798 C C . GLY A 1 99 ? -21.741 -6.419 3.488 1.00 66.75 99 GLY A C 1
ATOM 799 O O . GLY A 1 99 ? -20.550 -6.438 3.787 1.00 66.75 99 GLY A O 1
ATOM 800 N N . PHE A 1 100 ? -22.273 -5.398 2.814 1.00 72.75 100 PHE A N 1
ATOM 801 C CA . PHE A 1 100 ? -21.543 -4.165 2.521 1.00 72.75 100 PHE A CA 1
ATOM 802 C C . PHE A 1 100 ? -21.683 -3.181 3.679 1.00 72.75 100 PHE A C 1
ATOM 804 O O . PHE A 1 100 ? -22.730 -3.083 4.313 1.00 72.75 100 PHE A O 1
ATOM 811 N N . SER A 1 101 ? -20.614 -2.440 3.941 1.00 73.88 101 SER A N 1
ATOM 812 C CA . SER A 1 101 ? -20.460 -1.627 5.138 1.00 73.88 101 SER A CA 1
ATOM 813 C C . SER A 1 101 ? -19.902 -0.268 4.747 1.00 73.88 101 SER A C 1
ATOM 815 O O . SER A 1 101 ? -18.926 -0.208 3.998 1.00 73.88 101 SER A O 1
ATOM 817 N N . PHE A 1 102 ? -20.505 0.809 5.244 1.00 78.56 102 PHE A N 1
ATOM 818 C CA . PHE A 1 102 ? -19.920 2.144 5.150 1.00 78.56 102 PHE A CA 1
ATOM 819 C C . PHE A 1 102 ? -19.027 2.392 6.357 1.00 78.56 102 PHE A C 1
ATOM 821 O O . PHE A 1 102 ? -19.281 1.848 7.432 1.00 78.56 102 PHE A O 1
ATOM 828 N N . ALA A 1 103 ? -17.990 3.203 6.171 1.00 82.50 103 ALA A N 1
ATOM 829 C CA . ALA A 1 103 ? -17.152 3.605 7.283 1.00 82.50 103 ALA A CA 1
ATOM 830 C C . ALA A 1 103 ? -17.920 4.520 8.251 1.00 82.50 103 ALA A C 1
ATOM 832 O O . ALA A 1 103 ? -18.619 5.439 7.814 1.00 82.50 103 ALA A O 1
ATOM 833 N N . GLY A 1 104 ? -17.786 4.261 9.549 1.00 83.81 104 GLY A N 1
ATOM 834 C CA . GLY A 1 104 ? -18.417 5.024 10.631 1.00 83.81 104 GLY A CA 1
ATOM 835 C C . GLY A 1 104 ? -17.555 6.174 11.157 1.00 83.81 104 GLY A C 1
ATOM 836 O O . GLY A 1 104 ? -18.077 7.170 11.659 1.00 83.81 104 GLY A O 1
ATOM 837 N N . THR A 1 105 ? -16.235 6.069 11.005 1.00 94.06 105 THR A N 1
ATOM 838 C CA . THR A 1 105 ? -15.249 7.028 11.514 1.00 94.06 105 THR A CA 1
ATOM 839 C C . THR A 1 105 ? -14.413 7.634 10.386 1.00 94.06 105 THR A C 1
ATOM 841 O O . THR A 1 105 ? -14.319 7.097 9.280 1.00 94.06 105 THR A O 1
ATOM 844 N N . LYS A 1 106 ? -13.744 8.764 10.658 1.00 96.56 106 LYS A N 1
ATOM 845 C CA . LYS A 1 106 ? -12.788 9.353 9.701 1.00 96.56 106 LYS A CA 1
ATOM 846 C C . LYS A 1 106 ? -11.625 8.406 9.410 1.00 96.56 106 LYS A C 1
ATOM 848 O O . LYS A 1 106 ? -11.226 8.265 8.257 1.00 96.56 106 LYS A O 1
ATOM 853 N N . ALA A 1 107 ? -11.094 7.759 10.448 1.00 97.06 107 ALA 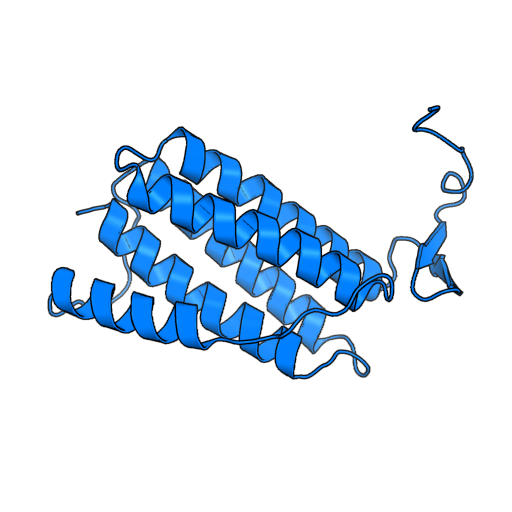A N 1
ATOM 854 C CA . ALA A 1 107 ? -10.014 6.794 10.307 1.00 97.06 107 ALA A CA 1
ATOM 855 C C . ALA A 1 107 ? -10.455 5.600 9.444 1.00 97.06 107 ALA A C 1
ATOM 857 O O . ALA A 1 107 ? -9.776 5.300 8.463 1.00 97.06 107 ALA A O 1
ATOM 858 N N . GLY A 1 108 ? -11.623 5.007 9.723 1.00 96.88 108 GLY A N 1
ATOM 859 C CA . GLY A 1 108 ? -12.224 3.951 8.900 1.00 96.88 108 GLY A CA 1
ATOM 860 C C . GLY A 1 108 ? -12.410 4.376 7.441 1.00 96.88 108 GLY A C 1
ATOM 861 O O . GLY A 1 108 ? -11.990 3.669 6.527 1.00 96.88 108 GLY A O 1
ATOM 862 N N . ALA A 1 109 ? -12.916 5.590 7.195 1.00 97.06 109 ALA A N 1
ATOM 863 C CA . ALA A 1 109 ? -13.115 6.105 5.838 1.00 97.06 109 ALA A CA 1
ATOM 864 C C . ALA A 1 109 ? -11.796 6.225 5.054 1.00 97.06 109 ALA A C 1
ATOM 866 O O . ALA A 1 109 ? -11.734 5.871 3.873 1.00 97.06 109 ALA A O 1
ATOM 867 N N . TYR A 1 110 ? -10.724 6.684 5.705 1.00 98.19 110 TYR A N 1
ATOM 868 C CA . TYR A 1 110 ? -9.398 6.733 5.089 1.00 98.19 110 TYR A CA 1
ATOM 869 C C . TYR A 1 110 ? -8.796 5.340 4.862 1.00 98.19 110 TYR A C 1
ATOM 871 O O . TYR A 1 110 ? -8.126 5.137 3.849 1.00 98.19 110 TYR A O 1
ATOM 879 N N . ILE A 1 111 ? -9.055 4.374 5.750 1.00 98.19 111 ILE A N 1
ATOM 880 C CA . ILE A 1 111 ? -8.633 2.978 5.565 1.00 98.19 111 ILE A CA 1
ATOM 881 C C . ILE A 1 111 ? -9.360 2.358 4.366 1.00 98.19 111 ILE A C 1
ATOM 883 O O . ILE A 1 111 ? -8.721 1.733 3.521 1.00 98.19 111 ILE A O 1
ATOM 887 N N . ASP A 1 112 ? -10.668 2.576 4.229 1.00 97.00 112 ASP A N 1
ATOM 888 C CA . ASP A 1 112 ? -11.434 2.098 3.075 1.00 97.00 112 ASP A CA 1
ATOM 889 C C . ASP A 1 112 ? -10.979 2.746 1.761 1.00 97.00 112 ASP A C 1
ATOM 891 O O . ASP A 1 112 ? -10.895 2.081 0.725 1.00 97.00 112 ASP A O 1
ATOM 895 N N . PHE A 1 113 ? -10.614 4.029 1.791 1.00 98.06 113 PHE A N 1
ATOM 896 C CA . PHE A 1 113 ? -10.008 4.685 0.635 1.00 98.06 113 PHE A CA 1
ATOM 897 C C . PHE A 1 113 ? -8.654 4.058 0.269 1.00 98.06 113 PHE A C 1
ATOM 899 O O . PHE A 1 113 ? -8.417 3.732 -0.898 1.00 98.06 113 PHE A O 1
ATOM 906 N N . ALA A 1 114 ? -7.793 3.811 1.261 1.00 98.62 114 ALA A N 1
ATOM 907 C CA . ALA A 1 114 ? -6.535 3.099 1.062 1.00 98.62 114 ALA A CA 1
ATOM 908 C C . ALA A 1 114 ? -6.774 1.688 0.498 1.00 98.62 114 ALA A C 1
ATOM 910 O O . ALA A 1 114 ? -6.098 1.280 -0.442 1.00 98.62 114 ALA A O 1
ATOM 911 N N . ARG A 1 115 ? -7.792 0.962 0.970 1.00 98.50 115 ARG A N 1
ATOM 912 C CA . ARG A 1 115 ? -8.173 -0.353 0.432 1.00 98.50 115 ARG A CA 1
ATOM 913 C C . ARG A 1 115 ? -8.500 -0.299 -1.061 1.00 98.50 115 ARG A C 1
ATOM 915 O O . ARG A 1 115 ? -8.066 -1.172 -1.813 1.00 98.50 115 ARG A O 1
ATOM 922 N N . CYS A 1 116 ? -9.222 0.722 -1.521 1.00 98.38 116 CYS A N 1
ATOM 923 C CA . CYS A 1 116 ? -9.497 0.915 -2.948 1.00 98.38 116 CYS A CA 1
ATOM 924 C C . CYS A 1 116 ? -8.211 1.106 -3.765 1.00 98.38 116 CYS A C 1
ATOM 926 O O . CYS A 1 116 ? -8.073 0.506 -4.833 1.00 98.38 116 CYS A O 1
ATOM 928 N N . ILE A 1 117 ? -7.256 1.883 -3.244 1.00 98.81 117 ILE A N 1
ATOM 929 C CA . ILE A 1 117 ? -5.947 2.087 -3.879 1.00 98.81 117 ILE A CA 1
ATOM 930 C C . ILE A 1 117 ? -5.112 0.800 -3.844 1.00 98.81 117 ILE A C 1
ATOM 932 O O . ILE A 1 117 ? -4.429 0.486 -4.812 1.00 98.81 117 ILE A O 1
ATOM 936 N N . CYS A 1 118 ? -5.195 0.009 -2.775 1.00 98.88 118 CYS A N 1
ATOM 937 C CA . CYS A 1 118 ? -4.516 -1.281 -2.675 1.00 98.88 118 CYS A CA 1
ATOM 938 C C . CYS A 1 118 ? -4.976 -2.242 -3.777 1.00 98.88 118 CYS A C 1
ATOM 940 O O . CYS A 1 118 ? -4.151 -2.816 -4.484 1.00 98.88 118 CYS A O 1
ATOM 942 N N . ARG A 1 119 ? -6.287 -2.306 -4.025 1.00 98.75 119 ARG A N 1
ATOM 943 C CA . ARG A 1 119 ? -6.858 -3.072 -5.144 1.00 98.75 119 ARG A CA 1
ATOM 944 C C . ARG A 1 119 ? -6.470 -2.500 -6.509 1.00 98.75 119 ARG A C 1
ATOM 946 O O . ARG A 1 119 ? -6.442 -3.225 -7.497 1.00 98.75 119 ARG A O 1
ATOM 953 N N . GLU A 1 120 ? -6.236 -1.193 -6.610 1.00 98.75 120 GLU A N 1
ATOM 954 C CA . GLU A 1 120 ? -5.691 -0.574 -7.826 1.00 98.75 120 GLU A CA 1
ATOM 955 C C . GLU A 1 120 ? -4.243 -1.008 -8.065 1.00 98.75 120 GLU A C 1
ATOM 957 O O . GLU A 1 120 ? -3.938 -1.461 -9.164 1.00 98.75 120 GLU A O 1
ATOM 962 N N . ALA A 1 121 ? -3.394 -0.975 -7.032 1.00 98.81 121 ALA A N 1
ATOM 963 C CA . ALA A 1 121 ? -2.023 -1.476 -7.101 1.00 98.81 121 ALA A CA 1
ATOM 964 C C . ALA A 1 121 ? -1.986 -2.966 -7.467 1.00 98.81 121 ALA A C 1
ATOM 966 O O . ALA A 1 121 ? -1.181 -3.368 -8.300 1.00 98.81 121 ALA A O 1
ATOM 967 N N . GLU A 1 122 ? -2.885 -3.776 -6.900 1.00 98.75 122 GLU A N 1
ATOM 968 C CA . GLU A 1 122 ? -3.039 -5.194 -7.246 1.00 98.75 122 GLU A CA 1
ATOM 969 C C . GLU A 1 122 ? -3.322 -5.376 -8.744 1.00 98.75 122 GLU A C 1
ATOM 971 O O . GLU A 1 122 ? -2.641 -6.156 -9.403 1.00 98.75 122 GLU A O 1
ATOM 976 N N . ARG A 1 123 ? -4.268 -4.616 -9.317 1.00 98.69 123 ARG A N 1
ATOM 977 C CA . ARG A 1 123 ? -4.558 -4.674 -10.761 1.00 98.69 123 ARG A CA 1
ATOM 978 C C . ARG A 1 123 ? -3.367 -4.238 -11.612 1.00 98.69 123 ARG A C 1
ATOM 980 O O . ARG A 1 123 ? -3.117 -4.861 -12.639 1.00 98.69 123 ARG A O 1
ATOM 987 N N . CYS A 1 124 ? -2.631 -3.205 -11.193 1.00 98.50 124 CYS A N 1
ATOM 988 C CA . CYS A 1 124 ? -1.391 -2.810 -11.864 1.00 98.50 124 CYS A CA 1
ATOM 989 C C . CYS A 1 124 ? -0.353 -3.937 -11.829 1.00 98.50 124 CYS A C 1
ATOM 991 O O . CYS A 1 124 ? 0.282 -4.193 -12.843 1.00 98.50 124 CYS A O 1
ATOM 993 N N . ALA A 1 125 ? -0.205 -4.630 -10.695 1.00 98.38 125 ALA A N 1
ATOM 994 C CA . ALA A 1 125 ? 0.712 -5.759 -10.574 1.00 98.38 125 ALA A CA 1
ATOM 995 C C . ALA A 1 125 ? 0.294 -6.919 -11.483 1.00 98.38 125 ALA A C 1
ATOM 997 O O . ALA A 1 125 ? 1.119 -7.425 -12.232 1.00 98.38 125 ALA A O 1
ATOM 998 N N . VAL A 1 126 ? -0.989 -7.290 -11.483 1.00 98.06 126 VAL A N 1
ATOM 999 C CA . VAL A 1 126 ? -1.533 -8.347 -12.355 1.00 98.06 126 VAL A CA 1
ATOM 1000 C C . VAL A 1 126 ? -1.288 -8.061 -13.841 1.00 98.06 126 VAL A C 1
ATOM 1002 O O . VAL A 1 126 ? -1.111 -8.999 -14.609 1.00 98.06 126 VAL A O 1
ATOM 1005 N N . GLY A 1 127 ? -1.265 -6.789 -14.248 1.00 96.19 127 GLY A N 1
ATOM 1006 C CA . GLY A 1 127 ? -0.993 -6.396 -15.632 1.00 96.19 127 GLY A CA 1
ATOM 1007 C C . GLY A 1 127 ? 0.454 -6.595 -16.096 1.00 96.19 127 GLY A C 1
ATOM 1008 O O . GLY A 1 127 ? 0.701 -6.497 -17.290 1.00 96.19 127 GLY A O 1
ATOM 1009 N N . ILE A 1 128 ? 1.400 -6.875 -15.193 1.00 97.06 128 ILE A N 1
ATOM 1010 C CA . ILE A 1 128 ? 2.833 -6.949 -15.506 1.00 97.06 128 ILE A CA 1
ATOM 1011 C C . ILE A 1 128 ? 3.306 -8.407 -15.466 1.00 97.06 128 ILE A C 1
ATOM 1013 O O . ILE A 1 128 ? 3.488 -8.983 -14.396 1.00 97.06 128 ILE A O 1
ATOM 1017 N N . ASP A 1 129 ? 3.609 -8.981 -16.632 1.00 94.62 129 ASP A N 1
ATOM 1018 C CA . ASP A 1 129 ? 3.957 -10.408 -16.789 1.00 94.62 129 ASP A CA 1
ATOM 1019 C C . ASP A 1 129 ? 5.169 -10.883 -15.969 1.00 94.62 129 ASP A C 1
ATOM 1021 O O . ASP A 1 129 ? 5.283 -12.059 -15.627 1.00 94.62 129 ASP A O 1
ATOM 1025 N N . TYR A 1 130 ? 6.114 -9.986 -15.684 1.00 93.75 130 TYR A N 1
ATOM 1026 C CA . TYR A 1 130 ? 7.361 -10.311 -14.986 1.00 93.75 130 TYR A CA 1
ATOM 1027 C C . TYR A 1 130 ? 7.330 -9.977 -13.489 1.00 93.75 130 TYR A C 1
ATOM 1029 O O . TYR A 1 130 ? 8.372 -10.056 -12.832 1.00 93.75 130 TYR A O 1
ATOM 1037 N N . ILE A 1 131 ? 6.177 -9.575 -12.943 1.00 96.19 131 ILE A N 1
ATOM 1038 C CA . ILE A 1 131 ? 6.053 -9.324 -11.507 1.00 96.19 131 ILE A CA 1
ATOM 1039 C C . ILE A 1 131 ? 6.085 -10.646 -10.730 1.00 96.19 131 ILE A C 1
ATOM 1041 O O . ILE A 1 131 ? 5.566 -11.671 -11.171 1.00 96.19 131 ILE A O 1
ATOM 1045 N N . ASP A 1 132 ? 6.671 -10.624 -9.536 1.00 95.56 132 ASP A N 1
ATOM 1046 C CA . ASP A 1 132 ? 6.623 -11.774 -8.637 1.00 95.56 132 ASP A CA 1
ATOM 1047 C C . ASP A 1 132 ? 5.181 -11.995 -8.141 1.00 95.56 132 ASP A C 1
ATOM 1049 O O . ASP A 1 132 ? 4.533 -11.076 -7.632 1.00 95.56 132 ASP A O 1
ATOM 1053 N N . ILE A 1 133 ? 4.681 -13.230 -8.247 1.00 97.06 133 ILE A N 1
ATOM 1054 C CA . ILE A 1 133 ? 3.344 -13.622 -7.774 1.00 97.06 133 ILE A CA 1
ATOM 1055 C C . ILE A 1 133 ? 3.135 -13.334 -6.277 1.00 97.06 133 ILE A C 1
ATOM 1057 O O . ILE A 1 133 ? 2.006 -13.118 -5.835 1.00 97.06 133 ILE A O 1
ATOM 1061 N N . GLY A 1 134 ? 4.213 -13.304 -5.490 1.00 98.19 134 GLY A N 1
ATOM 1062 C CA . GLY A 1 134 ? 4.215 -12.889 -4.094 1.00 98.19 134 GLY A CA 1
ATOM 1063 C C . GLY A 1 134 ? 3.723 -11.455 -3.905 1.00 98.19 134 GLY A C 1
ATOM 1064 O O . GLY A 1 134 ? 2.964 -11.210 -2.974 1.00 98.19 134 GLY A O 1
ATOM 1065 N N . VAL A 1 135 ? 4.049 -10.530 -4.818 1.00 98.44 135 VAL A N 1
ATOM 1066 C CA . VAL A 1 135 ? 3.565 -9.135 -4.774 1.00 98.44 135 VAL A CA 1
ATOM 1067 C C . VAL A 1 135 ? 2.047 -9.094 -4.911 1.00 98.44 135 VAL A C 1
ATOM 1069 O O . VAL A 1 135 ? 1.371 -8.408 -4.146 1.00 98.44 135 VAL A O 1
ATOM 1072 N N . ILE A 1 136 ? 1.507 -9.868 -5.856 1.00 98.56 136 ILE A N 1
ATOM 1073 C CA . ILE A 1 136 ? 0.062 -9.958 -6.095 1.00 98.56 136 ILE A CA 1
ATOM 1074 C C . ILE A 1 136 ? -0.631 -10.534 -4.856 1.00 98.56 136 ILE A C 1
ATOM 1076 O O . ILE A 1 136 ? -1.573 -9.928 -4.349 1.00 98.56 136 ILE A O 1
ATOM 1080 N N . LYS A 1 137 ? -0.130 -11.654 -4.314 1.00 98.62 137 LYS A N 1
ATOM 1081 C CA . LYS A 1 137 ? -0.662 -12.262 -3.080 1.00 98.62 137 LYS A CA 1
ATOM 1082 C C . LYS A 1 137 ? -0.627 -11.297 -1.894 1.00 98.62 137 LYS A C 1
ATOM 1084 O O . LYS A 1 137 ? -1.591 -11.227 -1.136 1.00 98.62 137 LYS A O 1
ATOM 1089 N N . TYR A 1 138 ? 0.462 -10.544 -1.751 1.00 98.81 138 TYR A N 1
ATOM 1090 C CA . TYR A 1 138 ? 0.642 -9.584 -0.669 1.00 98.81 138 TYR A CA 1
ATOM 1091 C C . TYR A 1 138 ? -0.378 -8.444 -0.740 1.00 98.81 138 TYR A C 1
ATOM 1093 O O . TYR A 1 138 ? -1.055 -8.169 0.248 1.00 98.81 138 TYR A O 1
ATOM 1101 N N . LEU A 1 139 ? -0.536 -7.816 -1.911 1.00 98.81 139 LEU A N 1
ATOM 1102 C CA . LEU A 1 139 ? -1.519 -6.746 -2.123 1.00 98.81 139 LEU A CA 1
ATOM 1103 C C . LEU A 1 139 ? -2.957 -7.256 -1.968 1.00 98.81 139 LEU A C 1
ATOM 1105 O O . LEU A 1 139 ? -3.779 -6.588 -1.343 1.00 98.81 139 LEU A O 1
ATOM 1109 N N . ASN A 1 140 ? -3.243 -8.456 -2.476 1.00 98.75 140 ASN A N 1
ATOM 1110 C CA . ASN A 1 140 ? -4.544 -9.098 -2.333 1.00 98.75 140 ASN A CA 1
ATOM 1111 C C . ASN A 1 140 ? -4.928 -9.247 -0.852 1.00 98.75 140 ASN A C 1
ATOM 1113 O O . ASN A 1 140 ? -5.939 -8.689 -0.417 1.00 98.75 140 ASN A O 1
ATOM 1117 N N . ARG A 1 141 ? -4.065 -9.894 -0.056 1.00 98.75 141 ARG A N 1
ATOM 1118 C CA . ARG A 1 141 ? -4.319 -10.120 1.371 1.00 98.75 141 ARG A CA 1
ATOM 1119 C C . ARG A 1 141 ? -4.311 -8.825 2.183 1.00 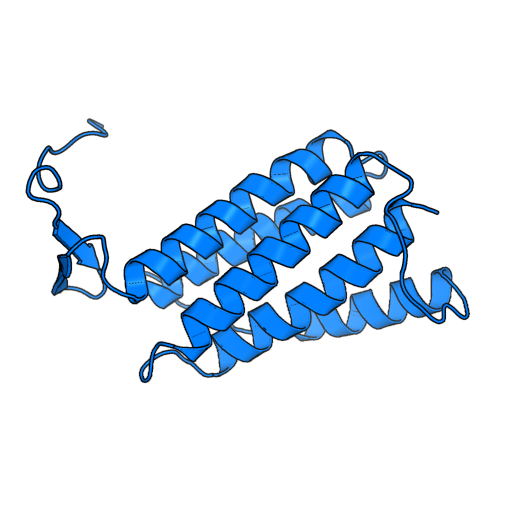98.75 141 ARG A C 1
ATOM 1121 O O . ARG A 1 141 ? -5.125 -8.664 3.089 1.00 98.75 141 ARG A O 1
ATOM 1128 N N . MET A 1 142 ? -3.452 -7.868 1.832 1.00 98.75 142 MET A N 1
ATOM 1129 C CA . MET A 1 142 ? -3.466 -6.539 2.441 1.00 98.75 142 MET A CA 1
ATOM 1130 C C . MET A 1 142 ? -4.817 -5.842 2.235 1.00 98.75 142 MET A C 1
ATOM 1132 O O . MET A 1 142 ? -5.286 -5.150 3.135 1.00 98.75 142 MET A O 1
ATOM 1136 N N . SER A 1 143 ? -5.469 -6.023 1.082 1.00 98.56 143 SER A N 1
ATOM 1137 C CA . SER A 1 143 ? -6.775 -5.409 0.824 1.00 98.56 143 SER A CA 1
ATOM 1138 C C . SER A 1 143 ? -7.889 -5.978 1.716 1.00 98.56 143 SER A C 1
ATOM 1140 O O . SER A 1 143 ? -8.729 -5.207 2.189 1.00 98.56 143 SER A O 1
ATOM 1142 N N . ASP A 1 144 ? -7.851 -7.279 2.017 1.00 97.44 144 ASP A N 1
ATOM 1143 C CA . ASP A 1 144 ? -8.757 -7.929 2.975 1.00 97.44 144 ASP A CA 1
ATOM 1144 C C . ASP A 1 144 ? -8.475 -7.451 4.406 1.00 97.44 144 ASP A C 1
ATOM 1146 O O . ASP A 1 144 ? -9.389 -7.101 5.153 1.00 97.44 144 ASP A O 1
ATOM 1150 N N . TYR A 1 145 ? -7.195 -7.344 4.771 1.00 98.25 145 TYR A N 1
ATOM 1151 C CA . TYR A 1 145 ? -6.784 -6.798 6.062 1.00 98.25 145 TYR A CA 1
ATOM 1152 C C . TYR A 1 145 ? -7.274 -5.358 6.249 1.00 98.25 145 TYR A C 1
ATOM 1154 O O . TYR A 1 145 ? -7.840 -5.039 7.289 1.00 98.25 145 TYR A O 1
ATOM 1162 N N . LEU A 1 146 ? -7.123 -4.489 5.241 1.00 97.94 146 LEU A N 1
ATOM 1163 C CA . LEU A 1 14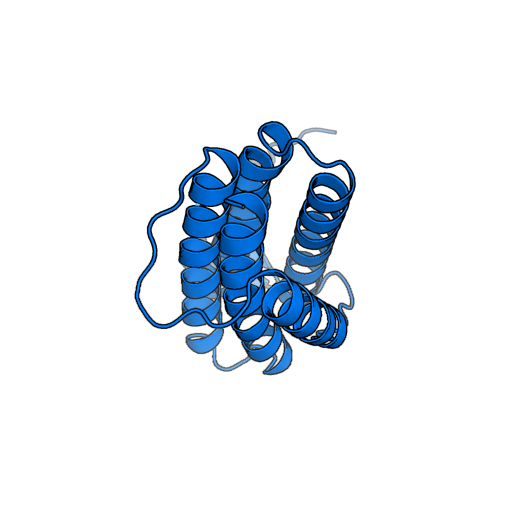6 ? -7.604 -3.106 5.316 1.00 97.94 146 LEU A CA 1
ATOM 1164 C C . LEU A 1 146 ? -9.130 -3.045 5.463 1.00 97.94 146 LEU A C 1
ATOM 1166 O O . LEU A 1 146 ? -9.640 -2.161 6.145 1.00 97.94 146 LEU A O 1
ATOM 1170 N N . TYR A 1 147 ? -9.866 -3.984 4.864 1.00 95.38 147 TYR A N 1
ATOM 1171 C CA . TYR A 1 147 ? -11.311 -4.075 5.066 1.00 95.38 147 TYR A CA 1
ATOM 1172 C C . TYR A 1 147 ? -11.644 -4.355 6.534 1.00 95.38 147 TYR A C 1
ATOM 1174 O O . TYR A 1 147 ? -12.405 -3.600 7.143 1.00 95.38 147 TYR A O 1
ATOM 1182 N N . MET A 1 148 ? -11.028 -5.385 7.118 1.00 94.88 148 MET A N 1
ATOM 1183 C CA . MET A 1 148 ? -11.264 -5.752 8.515 1.00 94.88 148 MET A CA 1
ATOM 1184 C C . MET A 1 148 ? -10.761 -4.696 9.497 1.00 94.88 148 MET A C 1
ATOM 1186 O O . MET A 1 148 ? -11.437 -4.405 10.479 1.00 94.88 148 MET A O 1
ATOM 1190 N N . LEU A 1 149 ? -9.631 -4.058 9.200 1.00 95.75 149 LEU A N 1
ATOM 1191 C CA . LEU A 1 149 ? -9.110 -2.947 9.985 1.00 95.75 149 LEU A CA 1
ATOM 1192 C C . LEU A 1 149 ? -10.084 -1.759 9.984 1.00 95.75 149 LEU A C 1
ATOM 1194 O O . LEU A 1 149 ? -10.333 -1.186 11.040 1.00 95.75 149 LEU A O 1
ATOM 1198 N N . SER A 1 150 ? -10.661 -1.405 8.827 1.00 95.00 150 SER A N 1
ATOM 1199 C CA . SER A 1 150 ? -11.693 -0.358 8.741 1.00 95.00 150 SER A CA 1
ATOM 1200 C C . SER A 1 150 ? -12.880 -0.695 9.646 1.00 95.00 150 SER A C 1
ATOM 1202 O O . SER A 1 150 ? -13.287 0.132 10.459 1.00 95.00 150 SER A O 1
ATOM 1204 N N . LYS A 1 151 ? -13.376 -1.941 9.584 1.00 92.06 151 LYS A N 1
ATOM 1205 C CA . LYS A 1 151 ? -14.464 -2.401 10.459 1.00 92.06 151 LYS A CA 1
ATOM 1206 C C . LYS A 1 151 ? -14.096 -2.302 11.936 1.00 92.06 151 LYS A C 1
ATOM 1208 O O . LYS A 1 151 ? -14.887 -1.781 12.707 1.00 92.06 151 LYS A O 1
ATOM 1213 N N . TYR A 1 152 ? -12.906 -2.756 12.320 1.00 92.25 152 TYR A N 1
ATOM 1214 C CA . TYR A 1 152 ? -12.462 -2.727 13.713 1.00 92.25 152 TYR A CA 1
ATOM 1215 C C . TYR A 1 152 ? -12.277 -1.312 14.267 1.00 92.25 152 TYR A C 1
ATOM 1217 O O . TYR A 1 152 ? -12.538 -1.070 15.440 1.00 92.25 152 TYR A O 1
ATOM 1225 N N . VAL A 1 153 ? -11.842 -0.369 13.432 1.00 93.31 153 VAL A N 1
ATOM 1226 C CA . VAL A 1 153 ? -11.690 1.040 13.821 1.00 93.31 153 VAL A CA 1
ATOM 1227 C C . VAL A 1 153 ? -13.036 1.755 13.958 1.00 93.31 153 VAL A C 1
ATOM 1229 O O . VAL A 1 153 ? -13.125 2.735 14.693 1.00 93.31 153 VAL A O 1
ATOM 1232 N N . ASP A 1 154 ? -14.070 1.282 13.264 1.00 89.75 154 ASP A N 1
ATOM 1233 C CA . ASP A 1 154 ? -15.421 1.839 13.349 1.00 89.75 154 ASP A CA 1
ATOM 1234 C C . ASP A 1 154 ? -16.229 1.359 14.565 1.00 89.75 154 ASP A C 1
ATOM 1236 O O . ASP A 1 154 ? -17.301 1.911 14.823 1.00 89.75 154 ASP A O 1
ATOM 1240 N N . MET A 1 155 ? -15.738 0.343 15.280 1.00 83.62 155 MET A N 1
ATOM 1241 C CA . MET A 1 155 ? -16.324 -0.170 16.524 1.00 83.62 155 MET A CA 1
ATOM 1242 C C . MET A 1 155 ? -15.813 0.591 17.747 1.00 83.62 155 MET A C 1
ATOM 1244 O O . MET A 1 155 ? -16.665 0.927 18.600 1.00 83.62 155 MET A O 1
#

Radius of gyration: 16.8 Å; chains: 1; bounding box: 44×33×41 Å